Protein AF-A0ABD5K5E7-F1 (afdb_monomer)

Sequence (96 aa):
MTMQTEPGEYRFWIKKRSQVIVQFIVYEMSDNFSTEAVTEGRLLMSEELTLVKLTKLFYRELSKLKEMGLEEYHKRWSFEFPLNAYEQIGRGVQIR

pLDDT: mean 83.39, std 16.11, range [32.31, 97.12]

Radius of gyration: 15.94 Å; Cα contacts (8 Å, |Δi|>4): 118; chains: 1; bounding box: 34×35×40 Å

Structure (mmCIF, N/CA/C/O backbone):
data_AF-A0ABD5K5E7-F1
#
_entry.id   AF-A0ABD5K5E7-F1
#
loop_
_atom_site.group_PDB
_atom_site.id
_atom_site.type_symbol
_atom_site.label_atom_id
_atom_site.label_alt_id
_atom_site.label_comp_id
_atom_site.label_asym_id
_atom_site.label_entity_id
_atom_site.label_seq_id
_atom_site.pdbx_PDB_ins_code
_atom_site.Cartn_x
_atom_site.Cartn_y
_atom_site.Cartn_z
_atom_site.occupancy
_atom_site.B_iso_or_equiv
_atom_site.auth_seq_id
_atom_site.auth_comp_id
_atom_site.auth_asym_id
_atom_site.auth_atom_id
_atom_site.pdbx_PDB_model_num
ATOM 1 N N . MET A 1 1 ? 10.838 -22.211 -22.907 1.00 32.59 1 MET A N 1
ATOM 2 C CA . MET A 1 1 ? 11.090 -20.838 -23.385 1.00 32.59 1 MET A CA 1
ATOM 3 C C . MET A 1 1 ? 9.965 -19.991 -22.812 1.00 32.59 1 MET A C 1
ATOM 5 O O . MET A 1 1 ? 8.853 -20.053 -23.313 1.00 32.59 1 MET A O 1
ATOM 9 N N . THR A 1 2 ? 10.177 -19.383 -21.648 1.00 32.31 2 THR A N 1
ATOM 10 C CA . THR A 1 2 ? 9.132 -18.646 -20.925 1.00 32.31 2 THR A CA 1
ATOM 11 C C . THR A 1 2 ? 9.030 -17.266 -21.556 1.00 32.31 2 THR A C 1
ATOM 13 O O . THR A 1 2 ? 9.913 -16.434 -21.369 1.00 32.31 2 THR A O 1
ATOM 16 N N . MET A 1 3 ? 8.000 -17.070 -22.381 1.00 34.66 3 MET A N 1
ATOM 17 C CA . MET A 1 3 ? 7.614 -15.755 -22.888 1.00 34.66 3 MET A CA 1
ATOM 18 C C . MET A 1 3 ? 7.423 -14.840 -21.681 1.00 34.66 3 MET A C 1
ATOM 20 O O . MET A 1 3 ? 6.624 -15.141 -20.795 1.00 34.66 3 MET A O 1
ATOM 24 N N . GLN A 1 4 ? 8.191 -13.758 -21.627 1.00 40.81 4 GLN A N 1
ATOM 25 C CA . GLN A 1 4 ? 7.963 -12.669 -20.694 1.00 40.81 4 GLN A CA 1
ATOM 26 C C . GLN A 1 4 ? 6.691 -11.966 -21.185 1.00 40.81 4 GLN A C 1
ATOM 28 O O . GLN A 1 4 ? 6.753 -11.064 -22.012 1.00 40.81 4 GLN A O 1
ATOM 33 N N . THR A 1 5 ? 5.524 -12.479 -20.788 1.00 42.38 5 THR A N 1
ATOM 34 C CA . THR A 1 5 ? 4.253 -11.773 -20.962 1.00 42.38 5 THR A CA 1
ATOM 35 C C . THR A 1 5 ? 4.383 -10.452 -20.225 1.00 42.38 5 THR A C 1
ATOM 37 O O . THR A 1 5 ? 4.835 -10.438 -19.077 1.00 42.38 5 THR A O 1
ATOM 40 N N . GLU A 1 6 ? 4.074 -9.352 -20.908 1.00 51.19 6 GLU A N 1
ATOM 41 C CA . GLU A 1 6 ? 4.074 -8.016 -20.319 1.00 51.19 6 GLU A CA 1
ATOM 42 C C . GLU A 1 6 ? 3.365 -8.051 -18.949 1.00 51.19 6 GLU A C 1
ATOM 44 O O . GLU A 1 6 ? 2.367 -8.764 -18.810 1.00 51.19 6 GLU A O 1
ATOM 49 N N . PRO A 1 7 ? 3.890 -7.372 -17.914 1.00 59.59 7 PRO A N 1
ATOM 50 C CA . PRO A 1 7 ? 3.290 -7.430 -16.587 1.00 59.59 7 PRO A CA 1
ATOM 51 C C . PRO A 1 7 ? 1.858 -6.895 -16.653 1.00 59.59 7 PRO A C 1
ATOM 53 O O . PRO A 1 7 ? 1.688 -5.723 -16.967 1.00 59.59 7 PRO A O 1
ATOM 56 N N . GLY A 1 8 ? 0.876 -7.756 -16.353 1.00 68.06 8 GLY A N 1
ATOM 57 C CA . GLY A 1 8 ? -0.550 -7.416 -16.333 1.00 68.06 8 GLY A CA 1
ATOM 58 C C . GLY A 1 8 ? -0.850 -6.146 -15.531 1.00 68.06 8 GLY A C 1
ATOM 59 O O . GLY A 1 8 ? -0.142 -5.825 -14.572 1.00 68.06 8 GLY A O 1
ATOM 60 N N . GLU A 1 9 ? -1.912 -5.421 -15.885 1.00 78.50 9 GLU A N 1
ATOM 61 C CA . GLU A 1 9 ? -2.378 -4.297 -15.074 1.00 78.50 9 GLU A CA 1
ATOM 62 C C . GLU A 1 9 ? -3.046 -4.816 -13.789 1.00 78.50 9 GLU A C 1
ATOM 64 O O . GLU A 1 9 ? -3.978 -5.620 -13.822 1.00 78.50 9 GLU A O 1
ATOM 69 N N . TYR A 1 10 ? -2.591 -4.326 -12.633 1.00 83.44 10 TYR A N 1
ATOM 70 C CA . TYR A 1 10 ? -3.182 -4.649 -11.334 1.00 83.44 10 TYR A CA 1
ATOM 71 C C . TYR A 1 10 ? -3.888 -3.432 -10.760 1.00 83.44 10 TYR A C 1
ATOM 73 O O . TYR A 1 10 ? -3.290 -2.366 -10.591 1.00 83.44 10 TYR A O 1
ATOM 81 N N . ARG A 1 11 ? -5.150 -3.605 -10.375 1.00 85.44 11 ARG A N 1
ATOM 82 C CA . ARG A 1 11 ? -5.952 -2.549 -9.756 1.00 85.44 11 ARG A CA 1
ATOM 83 C C . ARG A 1 11 ? -6.383 -2.964 -8.369 1.00 85.44 11 ARG A C 1
ATOM 85 O O . ARG A 1 11 ? -6.866 -4.074 -8.164 1.00 85.44 11 ARG A O 1
ATOM 92 N N . PHE A 1 12 ? -6.2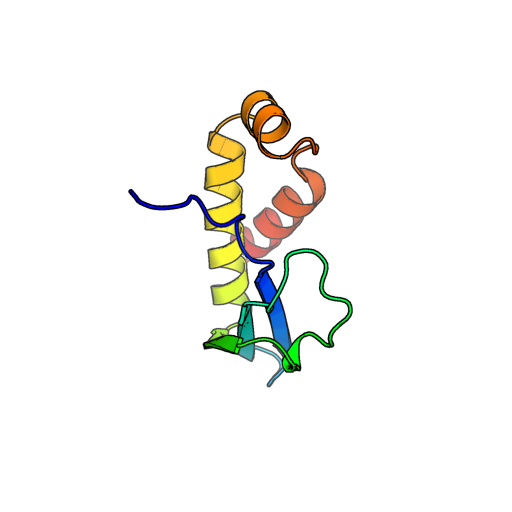45 -2.058 -7.409 1.00 88.38 12 PHE A N 1
ATOM 93 C CA . PHE A 1 12 ? -6.676 -2.302 -6.040 1.00 88.38 12 PHE A CA 1
ATOM 94 C C . PHE A 1 12 ? -7.766 -1.328 -5.607 1.00 88.38 12 PHE A C 1
ATOM 96 O O . PHE A 1 12 ? -7.752 -0.149 -5.955 1.00 88.38 12 PHE A O 1
ATOM 103 N N . TRP A 1 13 ? -8.700 -1.823 -4.802 1.00 90.50 13 TRP A N 1
ATOM 104 C CA . TRP A 1 13 ? -9.793 -1.070 -4.200 1.00 90.50 13 TRP A CA 1
ATOM 105 C C . TRP A 1 13 ? -9.763 -1.206 -2.681 1.00 90.50 13 TRP A C 1
ATOM 107 O O . TRP A 1 13 ? -9.571 -2.293 -2.140 1.00 90.50 13 TRP A O 1
ATOM 117 N N . ILE A 1 14 ? -10.018 -0.096 -1.990 1.00 92.94 14 ILE A N 1
ATOM 118 C CA . ILE A 1 14 ? -10.168 -0.048 -0.534 1.00 92.94 14 ILE A CA 1
ATOM 119 C C . ILE A 1 14 ? -11.613 0.350 -0.240 1.00 92.94 14 ILE A C 1
ATOM 121 O O . ILE A 1 14 ? -11.982 1.519 -0.350 1.00 92.94 14 ILE A O 1
ATOM 125 N N . LYS A 1 15 ? -12.458 -0.620 0.116 1.00 94.00 15 LYS A N 1
ATOM 126 C CA . LYS A 1 15 ? -13.863 -0.372 0.467 1.00 94.00 15 LYS A CA 1
ATOM 127 C C . LYS A 1 15 ? -14.000 -0.174 1.970 1.00 94.00 15 LYS A C 1
ATOM 129 O O . LYS A 1 15 ? -13.642 -1.052 2.752 1.00 94.00 15 LYS A O 1
ATOM 134 N N . LYS A 1 16 ? -14.572 0.953 2.394 1.00 94.69 16 LYS A N 1
ATOM 135 C CA . LYS A 1 16 ? -14.913 1.184 3.803 1.00 94.69 16 LYS A CA 1
ATOM 136 C C . LYS A 1 16 ? -16.036 0.230 4.232 1.00 94.69 16 LYS A C 1
ATOM 138 O O . LYS A 1 16 ? -17.086 0.206 3.595 1.00 94.69 16 LYS A O 1
ATOM 143 N N . ARG A 1 17 ? -15.825 -0.533 5.310 1.00 95.06 17 ARG A N 1
ATOM 144 C CA . ARG A 1 17 ? -16.847 -1.407 5.922 1.00 95.06 17 ARG A CA 1
ATOM 145 C C . ARG A 1 17 ? -17.390 -0.820 7.220 1.00 95.06 17 ARG A C 1
ATOM 147 O O . ARG A 1 17 ? -18.594 -0.827 7.441 1.00 95.06 17 ARG A O 1
ATOM 154 N N . SER A 1 18 ? -16.517 -0.240 8.037 1.00 93.94 18 SER A N 1
ATOM 155 C CA . SER A 1 18 ? -16.884 0.509 9.242 1.00 93.94 18 SER A CA 1
ATOM 156 C C . SER A 1 18 ? -15.944 1.706 9.435 1.00 93.94 18 SER A C 1
ATOM 158 O O . SER A 1 18 ? -15.192 2.066 8.530 1.00 93.94 18 SER A O 1
ATOM 160 N N . GLN A 1 19 ? -15.982 2.372 10.594 1.00 89.81 19 GLN A N 1
ATOM 161 C CA . GLN A 1 19 ? -15.036 3.457 10.892 1.00 89.81 19 GLN A CA 1
ATOM 162 C C . GLN A 1 19 ? -13.575 2.985 10.943 1.00 89.81 19 GLN A C 1
ATOM 164 O O . GLN A 1 19 ? -12.682 3.763 10.618 1.00 89.81 19 GLN A O 1
ATOM 169 N N . VAL A 1 20 ? -13.331 1.731 11.334 1.00 92.31 20 VAL A N 1
ATOM 170 C CA . VAL A 1 20 ? -11.976 1.192 11.542 1.00 92.31 20 VAL A CA 1
ATOM 171 C C . VAL A 1 20 ? -11.631 0.028 10.619 1.00 92.31 20 VAL A C 1
ATOM 173 O O . VAL A 1 20 ? -10.447 -0.252 10.455 1.00 92.31 20 VAL A O 1
ATOM 176 N N . ILE A 1 21 ? -12.625 -0.618 10.003 1.00 96.12 21 ILE A N 1
ATOM 177 C CA . ILE A 1 21 ? -12.443 -1.770 9.114 1.00 96.12 21 ILE A CA 1
ATOM 178 C C . ILE A 1 21 ? -12.620 -1.369 7.649 1.00 96.12 21 ILE A C 1
ATOM 180 O O . ILE A 1 21 ? -13.57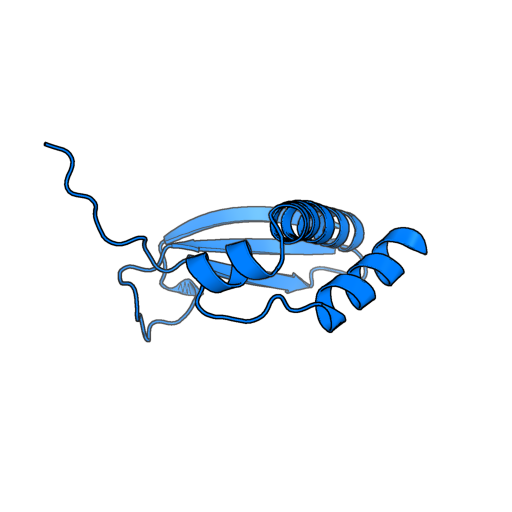6 -0.675 7.279 1.00 96.12 21 ILE A O 1
ATOM 184 N N . VAL A 1 22 ? -11.710 -1.860 6.813 1.00 96.62 22 VAL A N 1
ATOM 185 C CA . VAL A 1 22 ? -11.740 -1.742 5.358 1.00 96.62 22 VAL A CA 1
ATOM 186 C C . VAL A 1 22 ? -11.564 -3.116 4.718 1.00 96.62 22 VAL A C 1
ATOM 188 O O . VAL A 1 22 ? -10.907 -3.994 5.270 1.00 96.62 22 VAL A O 1
ATOM 191 N N . GLN A 1 23 ? -12.132 -3.286 3.532 1.00 96.81 23 GLN A N 1
ATOM 192 C CA . GLN A 1 23 ? -11.850 -4.419 2.666 1.00 96.81 23 GLN A CA 1
ATOM 193 C C . GLN A 1 23 ? -10.883 -3.966 1.574 1.00 96.81 23 GLN A C 1
ATOM 195 O O . GLN A 1 23 ? -11.210 -3.072 0.790 1.00 96.81 23 GLN A O 1
ATOM 200 N N . PHE A 1 24 ? -9.704 -4.575 1.537 1.00 95.12 24 PHE A N 1
ATOM 201 C CA . PHE A 1 24 ? -8.718 -4.395 0.483 1.00 95.12 24 PHE A CA 1
ATOM 202 C C . PHE A 1 24 ? -8.908 -5.485 -0.568 1.00 95.12 24 PHE A C 1
ATOM 204 O O . PHE A 1 24 ? -8.935 -6.666 -0.229 1.00 95.12 24 PHE A O 1
ATOM 211 N N . ILE A 1 25 ? -9.077 -5.094 -1.826 1.00 94.00 25 ILE A N 1
ATOM 212 C CA . ILE A 1 25 ? -9.379 -5.996 -2.937 1.00 94.00 25 ILE A CA 1
ATOM 213 C C . ILE A 1 25 ? -8.404 -5.708 -4.070 1.00 94.00 25 ILE A C 1
ATOM 215 O O . ILE A 1 25 ? -8.193 -4.538 -4.376 1.00 94.00 25 ILE A O 1
ATOM 219 N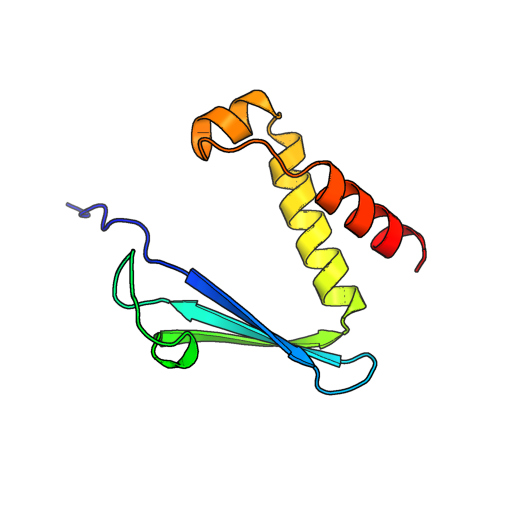 N . VAL A 1 26 ? -7.846 -6.736 -4.706 1.00 90.56 26 VAL A N 1
ATOM 220 C CA . VAL A 1 26 ? -6.969 -6.595 -5.877 1.00 90.56 26 VAL A CA 1
ATOM 221 C C . VAL A 1 26 ? -7.501 -7.435 -7.024 1.00 90.56 26 VAL A C 1
ATOM 223 O O . VAL A 1 26 ? -7.858 -8.601 -6.833 1.00 90.56 26 VAL A O 1
ATOM 226 N N . TYR A 1 27 ? -7.506 -6.834 -8.204 1.00 88.38 27 TYR A N 1
ATOM 227 C CA . TYR A 1 27 ? -7.880 -7.447 -9.464 1.00 88.38 27 TYR A CA 1
ATOM 228 C C . TYR A 1 27 ? -6.689 -7.426 -10.423 1.00 88.38 27 TYR A C 1
ATOM 230 O O . TYR A 1 27 ? -5.943 -6.446 -10.470 1.00 88.38 27 TYR A O 1
ATOM 238 N N . GLU A 1 28 ? -6.523 -8.510 -11.168 1.00 86.50 28 GLU A N 1
ATOM 239 C CA . GLU A 1 28 ? -5.677 -8.597 -12.358 1.00 86.50 28 GLU A CA 1
ATOM 240 C C . GLU A 1 28 ? -6.551 -8.315 -13.577 1.00 86.50 28 GLU A C 1
ATOM 242 O O . GLU A 1 28 ? -7.566 -8.984 -13.783 1.00 86.50 28 GLU A O 1
ATOM 247 N N . MET A 1 29 ? -6.195 -7.299 -14.351 1.00 84.19 29 MET A N 1
ATOM 248 C CA . MET A 1 29 ? -6.905 -6.957 -15.575 1.00 84.19 29 MET A CA 1
ATOM 249 C C . MET A 1 29 ? -6.454 -7.869 -16.719 1.00 84.19 29 MET A C 1
ATOM 251 O O . MET A 1 29 ? -5.376 -8.462 -16.689 1.00 84.19 29 MET A O 1
ATOM 255 N N . SER A 1 30 ? -7.312 -7.994 -17.726 1.00 73.69 30 SER A N 1
ATOM 256 C CA . SER A 1 30 ? -7.091 -8.828 -18.911 1.00 73.69 30 SER A CA 1
ATOM 257 C C . SER A 1 30 ? -5.985 -8.291 -19.832 1.00 73.69 30 SER A C 1
ATOM 259 O O . SER A 1 30 ? -5.331 -9.076 -20.522 1.00 73.69 30 SER A O 1
ATOM 261 N N . ASP A 1 31 ? -5.753 -6.977 -19.817 1.00 68.31 31 ASP A N 1
ATOM 262 C CA . ASP A 1 31 ? -4.724 -6.283 -20.587 1.00 68.31 31 ASP A CA 1
ATOM 263 C C . ASP A 1 31 ? -4.082 -5.130 -19.776 1.00 68.31 31 ASP A C 1
ATOM 265 O O . ASP A 1 31 ? -4.519 -4.811 -18.669 1.00 68.31 31 ASP A O 1
ATOM 269 N N . ASN A 1 32 ? -3.017 -4.527 -20.317 1.00 60.12 32 ASN A N 1
ATOM 270 C CA . ASN A 1 32 ? -2.199 -3.504 -19.646 1.00 60.12 32 ASN A CA 1
ATOM 271 C C . ASN A 1 32 ? -2.765 -2.074 -19.705 1.00 60.12 32 ASN A C 1
ATOM 273 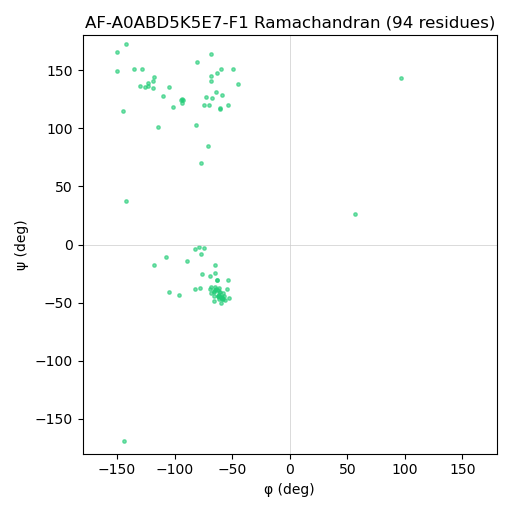O O . ASN A 1 32 ? -2.167 -1.155 -19.142 1.00 60.12 32 ASN A O 1
ATOM 277 N N . PHE A 1 33 ? -3.874 -1.875 -20.416 1.00 60.00 33 PHE A N 1
ATOM 278 C CA . PHE A 1 33 ? -4.487 -0.574 -20.683 1.00 60.00 33 PHE A CA 1
ATOM 279 C C . PHE A 1 33 ? -6.013 -0.682 -20.650 1.00 60.00 33 PHE A C 1
ATOM 281 O O . PHE A 1 33 ? -6.715 -0.042 -21.442 1.00 60.00 33 PHE A O 1
ATOM 288 N N . SER A 1 34 ? -6.528 -1.505 -19.740 1.00 57.75 34 SER A N 1
ATOM 289 C CA . SER A 1 34 ? -7.889 -1.998 -19.864 1.00 57.75 34 SER A CA 1
ATOM 290 C C . SER A 1 34 ? -8.839 -0.873 -19.504 1.00 57.75 34 SER A C 1
ATOM 292 O O . SER A 1 34 ? -8.823 -0.350 -18.392 1.00 57.75 34 SER A O 1
ATOM 294 N N . THR A 1 35 ? -9.713 -0.466 -20.416 1.00 64.12 35 THR A N 1
ATOM 295 C CA . THR A 1 35 ? -10.758 0.513 -20.075 1.00 64.12 35 THR A CA 1
ATOM 296 C C . THR A 1 35 ? -11.875 -0.101 -19.228 1.00 64.12 35 THR A C 1
ATOM 298 O O . THR A 1 35 ? -12.801 0.610 -18.840 1.00 64.12 35 THR A O 1
ATOM 301 N N . GLU A 1 36 ? -11.805 -1.408 -18.957 1.00 60.81 36 GLU A N 1
ATOM 302 C CA . GLU A 1 36 ? -12.785 -2.159 -18.176 1.00 60.81 36 GLU A CA 1
ATOM 303 C C . GLU A 1 36 ? -12.906 -1.602 -16.755 1.00 60.81 36 GLU A C 1
ATOM 305 O O . GLU A 1 36 ? -11.963 -1.045 -16.176 1.00 60.81 36 GLU A O 1
ATOM 310 N N . ALA A 1 37 ? -14.085 -1.753 -16.157 1.00 61.72 37 ALA A N 1
ATOM 311 C CA . ALA A 1 37 ? -14.277 -1.394 -14.763 1.00 61.72 37 ALA A CA 1
ATOM 312 C C . ALA A 1 37 ? -13.382 -2.276 -13.873 1.00 61.72 37 ALA A C 1
ATOM 314 O O . ALA A 1 37 ? -13.159 -3.447 -14.151 1.00 61.72 37 ALA A O 1
ATOM 315 N N . VAL A 1 38 ? -12.899 -1.749 -12.742 1.00 59.81 38 VAL A N 1
ATOM 316 C CA . VAL A 1 38 ? -11.994 -2.494 -11.834 1.00 59.81 38 VAL A CA 1
ATOM 317 C C . VAL A 1 38 ? -12.555 -3.860 -11.413 1.00 59.81 38 VAL A C 1
ATOM 319 O O . VAL A 1 38 ? -11.801 -4.796 -11.182 1.00 59.81 38 VAL A O 1
ATOM 322 N N . THR A 1 39 ? -13.880 -3.983 -11.323 1.00 61.38 39 THR A N 1
ATOM 323 C CA . THR A 1 39 ? -14.584 -5.218 -10.950 1.00 61.38 39 THR A CA 1
ATOM 324 C C . THR A 1 39 ? -14.680 -6.264 -12.061 1.00 61.38 39 THR A C 1
ATOM 326 O O . THR A 1 39 ? -15.154 -7.361 -11.787 1.00 61.38 39 THR A O 1
ATOM 329 N N . GLU A 1 40 ? -14.292 -5.928 -13.289 1.00 71.56 40 GLU A N 1
ATOM 330 C CA . GLU A 1 40 ? -14.310 -6.831 -14.449 1.00 71.56 40 GLU A CA 1
ATOM 331 C C . GLU A 1 40 ? -12.997 -7.617 -14.582 1.00 71.56 40 GLU A C 1
ATOM 333 O O . GLU A 1 40 ? -12.963 -8.651 -15.245 1.00 71.56 40 GLU A O 1
ATOM 338 N N . GLY A 1 41 ? -11.945 -7.195 -13.871 1.00 76.75 41 GLY A N 1
ATOM 339 C CA . GLY A 1 41 ? -10.717 -7.970 -13.737 1.00 76.75 41 GLY A CA 1
ATOM 340 C C . GLY A 1 41 ? -10.904 -9.249 -12.912 1.00 76.75 41 GLY A C 1
ATOM 341 O O . GLY A 1 41 ? -11.859 -9.424 -12.147 1.00 76.75 41 GLY A O 1
ATOM 342 N N . ARG A 1 42 ? -9.938 -10.160 -13.012 1.00 85.56 42 ARG A N 1
ATOM 343 C CA . ARG A 1 42 ? -9.879 -11.373 -12.198 1.00 85.56 42 ARG A CA 1
ATOM 344 C C . ARG A 1 42 ? -9.546 -11.006 -10.757 1.00 85.56 42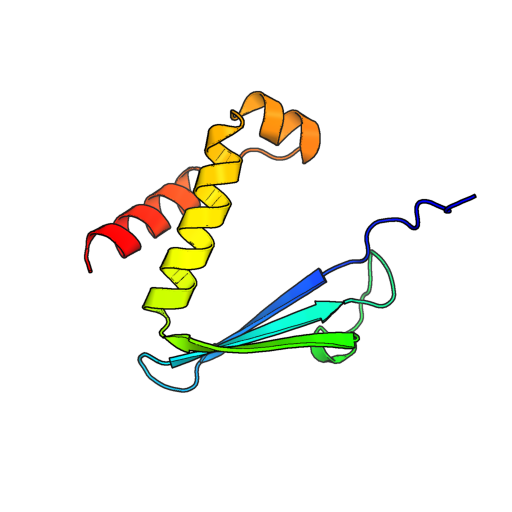 ARG A C 1
ATOM 346 O O . ARG A 1 42 ? -8.469 -10.491 -10.471 1.00 85.56 42 ARG A O 1
ATOM 353 N N . LEU A 1 43 ? -10.437 -11.335 -9.824 1.00 88.25 43 LEU A N 1
ATOM 354 C CA . LEU A 1 43 ? -10.163 -11.184 -8.394 1.00 88.25 43 LEU A CA 1
ATOM 355 C C . LEU A 1 43 ? -8.955 -12.045 -7.985 1.00 88.25 43 LEU A C 1
ATOM 357 O O . LEU A 1 43 ? -9.016 -13.272 -8.061 1.00 88.25 43 LEU A O 1
ATOM 361 N N . LEU A 1 44 ? -7.887 -11.403 -7.509 1.00 90.00 44 LEU A N 1
ATOM 362 C CA . LEU A 1 44 ? -6.693 -12.081 -6.996 1.00 90.00 44 LEU A CA 1
ATOM 363 C C . LEU A 1 44 ? -6.711 -12.227 -5.481 1.00 90.00 44 LEU A C 1
ATOM 365 O O . LEU A 1 44 ? -6.356 -13.274 -4.944 1.00 90.00 44 LEU A O 1
ATOM 369 N N . MET A 1 45 ? -7.110 -11.168 -4.781 1.00 91.81 45 MET A N 1
ATOM 370 C CA . MET A 1 45 ? -7.169 -11.173 -3.324 1.00 91.81 45 MET A CA 1
ATOM 371 C C . MET A 1 45 ? -8.258 -10.244 -2.807 1.00 91.81 45 MET A C 1
ATOM 373 O O . MET A 1 45 ? -8.563 -9.210 -3.397 1.00 91.81 45 MET A O 1
ATOM 377 N N . SER A 1 46 ? -8.817 -10.619 -1.662 1.00 95.19 46 SER A N 1
ATOM 378 C CA . SER A 1 46 ? -9.735 -9.801 -0.882 1.00 95.19 46 SER A CA 1
ATOM 379 C C . SER A 1 46 ? -9.487 -10.077 0.596 1.00 95.19 46 SER A C 1
ATOM 381 O O . SER A 1 46 ? -9.768 -11.178 1.064 1.00 95.19 46 SER A O 1
ATOM 383 N N . GLU A 1 47 ? -9.013 -9.082 1.337 1.00 95.75 47 GLU A N 1
ATOM 384 C CA . GLU A 1 47 ? -8.776 -9.178 2.780 1.00 95.75 47 GLU A CA 1
ATOM 385 C C . GLU A 1 47 ? -9.567 -8.094 3.514 1.00 95.75 47 GLU A C 1
ATOM 387 O O . GLU A 1 47 ? -9.599 -6.934 3.099 1.00 95.75 47 GLU A O 1
ATOM 392 N N . GLU A 1 48 ? -10.203 -8.468 4.621 1.00 97.12 48 GLU A N 1
ATOM 393 C CA . GLU A 1 48 ? -10.773 -7.514 5.565 1.00 97.12 48 GLU A CA 1
ATOM 394 C C . GLU A 1 48 ? -9.767 -7.249 6.686 1.00 97.12 48 GLU A C 1
ATOM 396 O O . GLU A 1 48 ? -9.287 -8.169 7.348 1.00 97.12 48 GLU A O 1
ATOM 401 N N . LEU A 1 49 ? -9.425 -5.980 6.892 1.00 96.69 49 LEU A N 1
ATOM 402 C CA . LEU A 1 49 ? -8.447 -5.575 7.887 1.00 96.69 49 LEU A CA 1
ATOM 403 C C . LEU A 1 49 ? -8.736 -4.185 8.444 1.00 96.69 49 LEU A C 1
ATOM 405 O O . LEU A 1 49 ? -9.513 -3.403 7.895 1.00 96.69 49 LEU A O 1
ATOM 409 N N . THR A 1 50 ? -8.085 -3.852 9.558 1.00 95.00 50 THR A N 1
ATOM 410 C CA . THR A 1 50 ? -8.165 -2.493 10.089 1.00 95.00 50 THR A CA 1
ATOM 411 C C . THR A 1 50 ? -7.455 -1.519 9.153 1.00 95.00 50 THR A C 1
ATOM 413 O O . THR A 1 50 ? -6.403 -1.834 8.589 1.00 95.00 50 THR A O 1
ATOM 416 N N . LEU A 1 51 ? -7.982 -0.298 9.042 1.00 91.38 51 LEU A N 1
ATOM 417 C CA . LEU A 1 51 ? -7.340 0.779 8.287 1.00 91.38 51 LEU A CA 1
ATOM 418 C C . LEU A 1 51 ? -5.903 1.010 8.777 1.00 91.38 51 LEU A C 1
ATOM 420 O O . LEU A 1 51 ? -5.001 1.195 7.972 1.00 91.38 51 LEU A O 1
ATOM 424 N N . VAL A 1 52 ? -5.669 0.912 10.091 1.00 91.62 52 VAL A N 1
ATOM 425 C CA . VAL A 1 52 ? -4.329 1.044 10.685 1.00 91.62 52 VAL A CA 1
ATOM 426 C C . VAL A 1 52 ? -3.378 -0.044 10.179 1.00 91.62 52 VAL A C 1
ATOM 428 O O . VAL A 1 52 ? 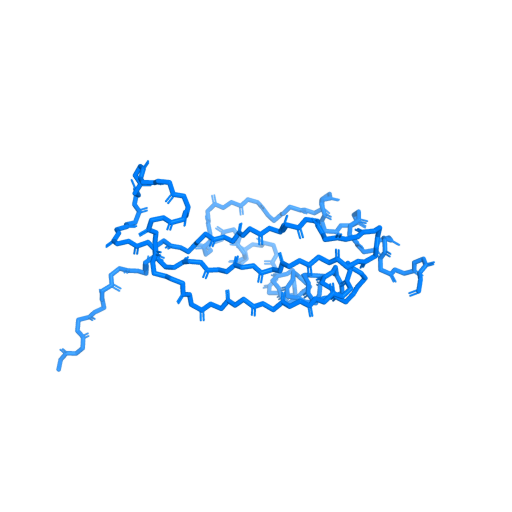-2.247 0.270 9.812 1.00 91.62 52 VAL A O 1
ATOM 431 N N . LYS A 1 53 ? -3.815 -1.313 10.131 1.00 93.25 53 LYS A N 1
ATOM 432 C CA . LYS A 1 53 ? -2.996 -2.414 9.598 1.00 93.25 53 LYS A CA 1
ATOM 433 C C . LYS A 1 53 ? -2.686 -2.178 8.119 1.00 93.25 53 LYS A C 1
ATOM 435 O O . LYS A 1 53 ? -1.531 -2.315 7.728 1.00 93.25 53 LYS A O 1
ATOM 440 N N . LEU A 1 54 ? -3.679 -1.767 7.326 1.00 93.00 54 LEU A N 1
ATOM 441 C CA . LEU A 1 54 ? -3.494 -1.484 5.901 1.00 93.00 54 LEU A CA 1
ATOM 442 C C . LEU A 1 54 ? -2.483 -0.348 5.673 1.00 93.00 54 LEU A C 1
ATOM 444 O O . LEU A 1 54 ? -1.548 -0.504 4.893 1.00 93.00 54 LEU A O 1
ATOM 448 N N . THR A 1 55 ? -2.607 0.759 6.407 1.00 91.44 55 THR A N 1
ATOM 449 C CA . THR A 1 55 ? -1.668 1.888 6.325 1.00 91.44 55 THR A CA 1
ATOM 450 C C . THR A 1 55 ? -0.247 1.482 6.726 1.00 91.44 55 THR A C 1
ATOM 452 O O . THR A 1 55 ? 0.706 1.870 6.054 1.00 91.44 55 THR A O 1
ATOM 455 N N . LYS A 1 56 ? -0.083 0.658 7.775 1.00 93.44 56 LYS A N 1
ATOM 456 C CA . LYS A 1 56 ? 1.230 0.124 8.186 1.00 93.44 56 LYS A CA 1
ATOM 457 C C . LYS A 1 56 ? 1.856 -0.756 7.096 1.00 93.44 56 LYS A C 1
ATOM 459 O O . LYS A 1 56 ? 3.060 -0.663 6.867 1.00 93.44 56 LYS A O 1
ATOM 464 N N . LEU A 1 57 ? 1.054 -1.568 6.400 1.00 93.19 57 LEU A N 1
ATOM 465 C CA . LEU A 1 57 ? 1.521 -2.378 5.270 1.00 93.19 57 LEU A CA 1
ATOM 466 C C . LEU A 1 57 ? 1.969 -1.503 4.094 1.00 93.19 57 LEU A C 1
ATOM 468 O O . LEU A 1 57 ? 3.085 -1.687 3.613 1.00 93.19 57 LEU A O 1
ATOM 472 N N . PHE A 1 58 ? 1.163 -0.516 3.687 1.00 91.62 58 PHE A N 1
ATOM 473 C CA . PHE A 1 58 ? 1.553 0.421 2.628 1.00 91.62 58 PHE A CA 1
ATOM 474 C C . PHE A 1 58 ? 2.834 1.172 2.969 1.00 91.62 58 PHE A C 1
ATOM 476 O O . PHE A 1 58 ? 3.736 1.243 2.140 1.00 91.62 58 PHE A O 1
ATOM 483 N N . TYR A 1 59 ? 2.941 1.692 4.194 1.00 94.06 59 TYR A N 1
ATOM 484 C CA . TYR A 1 59 ? 4.140 2.395 4.635 1.00 94.06 59 TYR A CA 1
ATOM 485 C C . TYR A 1 59 ? 5.381 1.508 4.527 1.00 94.06 59 TYR A C 1
ATOM 487 O O . TYR A 1 59 ? 6.373 1.927 3.944 1.00 94.06 59 TYR A O 1
ATOM 495 N N . ARG A 1 60 ? 5.304 0.258 5.004 1.00 94.25 60 ARG A N 1
ATOM 496 C CA . ARG A 1 60 ? 6.414 -0.698 4.929 1.00 94.25 60 ARG A CA 1
ATOM 497 C C . ARG A 1 60 ? 6.858 -0.963 3.491 1.00 94.25 60 ARG A C 1
ATOM 499 O O . ARG A 1 60 ? 8.056 -0.969 3.228 1.00 94.25 60 ARG A O 1
ATOM 506 N N . GLU A 1 61 ? 5.925 -1.205 2.570 1.00 92.06 61 GLU A N 1
ATOM 507 C CA . GLU A 1 61 ? 6.286 -1.460 1.169 1.00 92.06 61 GLU A CA 1
ATOM 508 C C . GLU A 1 61 ? 6.838 -0.197 0.484 1.00 92.06 61 GLU A C 1
ATOM 510 O O . GLU A 1 61 ? 7.830 -0.282 -0.235 1.00 92.06 61 GLU A O 1
ATOM 515 N N . LEU A 1 62 ? 6.292 0.989 0.778 1.00 92.12 62 LEU A N 1
ATOM 516 C CA . LEU A 1 62 ? 6.843 2.258 0.289 1.00 92.12 62 LEU A CA 1
ATOM 517 C C . LEU A 1 62 ? 8.238 2.555 0.859 1.00 92.12 62 LEU A C 1
ATOM 519 O O . LEU A 1 62 ? 9.081 3.085 0.138 1.00 92.12 62 LEU A O 1
ATOM 523 N N . SER A 1 63 ? 8.509 2.209 2.122 1.00 94.38 63 SER A N 1
ATOM 524 C CA . SER A 1 63 ? 9.834 2.375 2.733 1.00 94.38 63 SER A CA 1
ATOM 525 C C . SER A 1 63 ? 10.887 1.559 1.993 1.00 94.38 63 SER A C 1
ATOM 527 O O . SER A 1 63 ? 11.926 2.113 1.654 1.00 94.38 63 SER A O 1
ATOM 529 N N . LYS A 1 64 ? 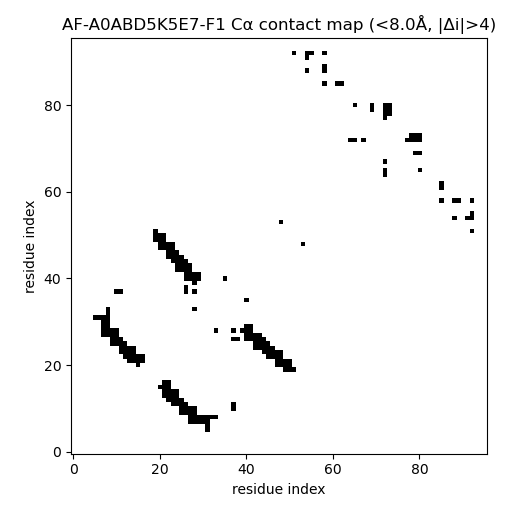10.589 0.301 1.636 1.00 94.00 64 LYS A N 1
ATOM 530 C CA . LYS A 1 64 ? 11.492 -0.517 0.808 1.00 94.00 64 LYS A CA 1
ATOM 531 C C . LYS A 1 64 ? 11.787 0.152 -0.532 1.00 94.00 64 LYS A C 1
ATOM 533 O O . LYS A 1 64 ? 12.927 0.149 -0.980 1.00 94.00 64 LYS A O 1
ATOM 538 N N . LEU A 1 65 ? 10.770 0.746 -1.164 1.00 92.56 65 LEU A N 1
ATOM 539 C CA . LEU A 1 65 ? 10.954 1.451 -2.433 1.00 92.56 65 LEU A CA 1
ATOM 540 C C . LEU A 1 65 ? 11.842 2.691 -2.277 1.00 92.56 65 LEU A C 1
ATOM 542 O O . LEU A 1 65 ? 12.714 2.928 -3.108 1.00 92.56 65 LEU A O 1
ATOM 546 N N . LYS A 1 66 ? 11.660 3.452 -1.192 1.00 92.94 66 LYS A N 1
ATOM 547 C CA . LYS A 1 66 ? 12.500 4.608 -0.855 1.00 92.94 66 LYS A CA 1
ATOM 548 C C . LYS A 1 66 ? 13.943 4.204 -0.540 1.00 92.94 66 LYS A C 1
ATOM 550 O O . LYS A 1 66 ? 14.869 4.915 -0.920 1.00 92.94 66 LYS A O 1
ATOM 555 N N . GLU A 1 67 ? 14.135 3.083 0.151 1.00 94.25 67 GLU A N 1
ATOM 556 C CA . GLU A 1 67 ? 15.447 2.540 0.530 1.00 94.25 67 GLU A CA 1
ATOM 557 C C . GLU A 1 67 ? 16.296 2.122 -0.676 1.00 94.25 67 GLU A C 1
ATOM 559 O O . GLU A 1 67 ? 17.520 2.160 -0.585 1.00 94.25 67 GLU A O 1
ATOM 564 N N . MET A 1 68 ? 15.682 1.808 -1.825 1.00 92.44 68 MET A N 1
ATOM 565 C CA . MET A 1 68 ? 16.422 1.568 -3.074 1.00 92.44 68 MET A CA 1
ATOM 566 C C . MET A 1 68 ? 17.154 2.819 -3.592 1.00 92.44 68 MET A C 1
ATOM 568 O O . MET A 1 68 ? 18.056 2.694 -4.414 1.00 92.44 68 MET A O 1
ATOM 572 N N . GLY A 1 69 ? 16.784 4.011 -3.115 1.00 92.94 69 GLY A N 1
ATOM 573 C CA . GLY A 1 69 ? 17.311 5.292 -3.578 1.00 92.94 69 GLY A CA 1
ATOM 574 C C . GLY A 1 69 ? 16.410 5.951 -4.624 1.00 92.94 69 GLY A C 1
ATOM 575 O O . GLY A 1 69 ? 15.813 5.290 -5.474 1.00 92.94 69 GLY A O 1
ATOM 576 N N . LEU A 1 70 ? 16.311 7.283 -4.562 1.00 93.12 70 LEU A N 1
ATOM 577 C CA . LEU A 1 70 ? 15.414 8.069 -5.421 1.00 93.12 70 LEU A CA 1
ATOM 578 C C . LEU A 1 70 ? 15.791 7.964 -6.907 1.00 93.12 70 LEU A C 1
ATOM 580 O O . LEU A 1 70 ? 14.908 7.861 -7.756 1.00 93.12 70 LEU A O 1
ATOM 584 N N . GLU A 1 71 ? 17.090 7.935 -7.213 1.00 93.62 71 GLU A N 1
ATOM 585 C CA . GLU A 1 71 ? 17.591 7.777 -8.584 1.00 93.62 71 GLU A CA 1
ATOM 586 C C . GLU A 1 71 ? 17.238 6.403 -9.168 1.00 93.62 71 GLU A C 1
ATOM 588 O O . GLU A 1 71 ? 16.757 6.309 -10.296 1.00 93.62 71 GLU A O 1
ATOM 593 N N . GLU A 1 72 ? 17.418 5.335 -8.387 1.00 92.50 72 GLU A N 1
ATOM 594 C CA . GLU A 1 72 ? 17.100 3.970 -8.817 1.00 92.50 72 GLU A CA 1
ATOM 595 C C . GLU A 1 72 ? 15.585 3.767 -8.968 1.00 92.50 72 GLU A C 1
ATOM 597 O O . GLU A 1 72 ? 15.136 3.112 -9.910 1.00 92.50 72 GLU A O 1
ATOM 602 N N . TYR A 1 73 ? 14.779 4.381 -8.095 1.00 92.19 73 TYR A N 1
ATOM 603 C CA . TYR A 1 73 ? 13.326 4.419 -8.257 1.00 92.19 73 TYR A CA 1
ATOM 604 C C . TYR A 1 73 ? 12.932 5.100 -9.576 1.00 92.19 73 TYR A C 1
ATOM 606 O O . TYR A 1 73 ? 12.198 4.518 -10.378 1.00 92.19 73 TYR A O 1
ATOM 614 N N . HIS A 1 74 ? 13.474 6.291 -9.845 1.00 91.94 74 HIS A N 1
ATOM 615 C CA . HIS A 1 74 ? 13.202 7.021 -11.082 1.00 91.94 74 HIS A CA 1
ATOM 616 C C . HIS A 1 74 ? 13.631 6.226 -12.321 1.00 91.94 74 HIS A C 1
ATOM 618 O O . HIS A 1 74 ? 12.901 6.165 -13.306 1.00 91.94 74 HIS A O 1
ATOM 624 N N . LYS A 1 75 ? 14.780 5.548 -12.273 1.00 91.94 75 LYS A N 1
ATOM 625 C CA . LYS A 1 75 ? 15.256 4.709 -13.379 1.00 91.94 75 LYS A CA 1
ATOM 626 C C . LYS A 1 75 ? 14.301 3.557 -13.709 1.00 91.94 75 LYS A C 1
ATOM 628 O O . LYS A 1 75 ? 14.147 3.222 -14.879 1.00 91.94 75 LYS A O 1
ATOM 633 N N . ARG A 1 76 ? 13.676 2.944 -12.699 1.00 88.62 76 ARG A N 1
ATOM 634 C CA . ARG A 1 76 ? 12.786 1.783 -12.873 1.00 88.62 76 ARG A CA 1
ATOM 635 C C . ARG A 1 76 ? 11.365 2.148 -13.271 1.00 88.62 76 ARG A C 1
ATOM 637 O O . ARG A 1 76 ? 10.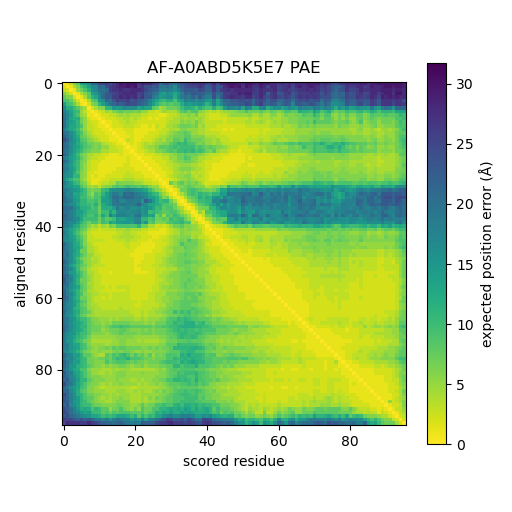763 1.420 -14.052 1.00 88.62 76 ARG A O 1
ATOM 644 N N . TRP A 1 77 ? 10.832 3.233 -12.717 1.00 85.62 77 TRP A N 1
ATOM 645 C CA . TRP A 1 77 ? 9.434 3.615 -12.921 1.00 85.62 77 TRP A CA 1
ATOM 646 C C . TRP A 1 77 ? 9.254 4.834 -13.822 1.00 85.62 77 TRP A C 1
ATOM 648 O O . TRP A 1 77 ? 8.133 5.098 -14.224 1.00 85.62 77 TRP A O 1
ATOM 658 N N . SER A 1 78 ? 10.319 5.565 -14.163 1.00 89.19 78 SER A N 1
ATOM 659 C CA . SER A 1 78 ? 10.244 6.826 -14.924 1.00 89.19 78 SER A CA 1
ATOM 660 C C . SER A 1 78 ? 9.353 7.890 -14.263 1.00 89.19 78 SER A C 1
ATOM 662 O O . SER A 1 78 ? 8.814 8.766 -14.933 1.00 89.19 78 SER A O 1
ATOM 664 N N . PHE A 1 79 ? 9.218 7.818 -12.935 1.00 88.62 79 PHE A N 1
ATOM 665 C CA . PHE A 1 79 ? 8.475 8.761 -12.104 1.00 88.62 79 PHE A CA 1
ATOM 666 C C . PHE A 1 79 ? 9.285 9.130 -10.863 1.00 88.62 79 PHE A C 1
ATOM 668 O O . PHE A 1 79 ? 10.076 8.332 -10.355 1.00 88.62 79 PHE A O 1
ATOM 675 N N . GLU A 1 80 ? 9.068 10.339 -10.350 1.00 93.25 80 GLU A N 1
ATOM 676 C CA . GLU A 1 80 ? 9.621 10.748 -9.062 1.00 93.25 80 GLU A CA 1
ATOM 677 C C . GLU A 1 80 ? 8.955 9.979 -7.919 1.00 93.25 80 GLU A C 1
ATOM 679 O O . GLU A 1 80 ? 7.743 9.744 -7.915 1.00 93.25 80 GLU A O 1
ATOM 684 N N . PHE A 1 81 ? 9.748 9.598 -6.918 1.00 92.75 81 PHE A N 1
ATOM 685 C CA . PHE A 1 81 ? 9.196 8.969 -5.726 1.00 92.75 81 PHE A CA 1
ATOM 686 C C . PHE A 1 81 ? 8.274 9.962 -4.995 1.00 92.75 81 PHE A C 1
ATOM 688 O O . PHE A 1 81 ? 8.696 11.091 -4.723 1.00 92.75 81 PHE A O 1
ATOM 695 N N . PRO A 1 82 ? 7.048 9.568 -4.605 1.00 92.75 82 PRO A N 1
ATOM 696 C CA . PRO A 1 82 ? 6.074 10.475 -4.003 1.00 92.75 82 PRO A CA 1
ATOM 697 C C . PRO A 1 82 ? 6.396 10.764 -2.524 1.00 92.75 82 PRO A C 1
ATOM 699 O O . PRO A 1 82 ? 5.682 10.333 -1.615 1.00 92.75 82 PRO A O 1
ATOM 702 N N . LEU A 1 83 ? 7.472 11.522 -2.274 1.00 93.50 83 LEU A N 1
ATOM 703 C CA . LEU A 1 83 ? 7.989 11.857 -0.939 1.00 93.50 83 LEU A CA 1
ATOM 704 C C . LEU A 1 83 ? 6.916 12.455 -0.023 1.00 93.50 83 LEU A C 1
ATOM 706 O O . LEU A 1 83 ? 6.748 11.997 1.104 1.00 93.50 83 LEU A O 1
ATOM 710 N N . ASN A 1 84 ? 6.132 13.411 -0.526 1.00 93.00 84 ASN A N 1
ATOM 711 C CA . ASN A 1 84 ? 5.080 14.062 0.258 1.00 93.00 84 ASN A CA 1
ATOM 712 C C . ASN A 1 84 ? 4.034 13.061 0.770 1.00 93.00 84 ASN A C 1
ATOM 714 O O . ASN A 1 84 ? 3.658 13.096 1.942 1.00 93.00 84 ASN A O 1
ATOM 718 N N . ALA A 1 85 ? 3.574 12.151 -0.093 1.00 89.62 85 ALA A N 1
ATOM 719 C CA . ALA A 1 85 ? 2.595 11.137 0.289 1.00 89.62 85 ALA A CA 1
ATOM 720 C C . ALA A 1 85 ? 3.203 10.129 1.275 1.00 89.62 85 ALA A C 1
ATOM 722 O O . ALA A 1 85 ? 2.577 9.788 2.279 1.00 89.62 85 ALA A O 1
ATOM 723 N N . TYR A 1 86 ? 4.446 9.706 1.030 1.00 92.81 86 TYR A N 1
ATOM 724 C CA . TYR A 1 86 ? 5.192 8.829 1.928 1.00 92.81 86 TYR A CA 1
ATOM 725 C C . TYR A 1 86 ? 5.309 9.413 3.344 1.00 92.81 86 TYR A C 1
ATOM 727 O O . TYR A 1 86 ? 5.008 8.732 4.326 1.00 92.81 86 TYR A O 1
ATOM 735 N N . GLU A 1 87 ? 5.686 10.686 3.467 1.00 92.75 87 GLU A N 1
ATOM 736 C CA . GLU A 1 87 ? 5.815 11.360 4.761 1.00 92.75 87 GLU A CA 1
ATOM 737 C C . GLU A 1 87 ? 4.473 11.525 5.478 1.00 92.75 87 GLU A C 1
ATOM 739 O O . GLU A 1 87 ? 4.396 11.327 6.692 1.00 92.75 87 GLU A O 1
ATOM 744 N N . GLN A 1 88 ? 3.401 11.857 4.751 1.00 90.38 88 GLN A N 1
ATOM 745 C CA . GLN A 1 88 ? 2.056 11.959 5.326 1.00 90.38 88 GLN A CA 1
ATOM 746 C C . GLN A 1 88 ? 1.586 10.619 5.902 1.00 90.38 88 GLN A C 1
ATOM 748 O O . GLN A 1 88 ? 1.070 10.572 7.023 1.00 90.38 88 GLN A O 1
ATOM 753 N N . ILE A 1 89 ? 1.820 9.523 5.176 1.00 89.44 89 ILE A N 1
ATOM 754 C CA . ILE A 1 89 ? 1.537 8.167 5.656 1.00 89.44 89 ILE A CA 1
ATOM 755 C C . ILE A 1 89 ? 2.392 7.856 6.891 1.00 89.44 89 ILE A C 1
ATOM 757 O O . ILE A 1 89 ? 1.862 7.359 7.886 1.00 89.44 89 ILE A O 1
ATOM 761 N N . GLY A 1 90 ? 3.685 8.195 6.864 1.00 90.75 90 GLY A N 1
ATOM 762 C CA . GLY A 1 90 ? 4.606 7.987 7.982 1.00 90.75 90 GLY A CA 1
ATOM 763 C C . GLY A 1 90 ? 4.143 8.664 9.273 1.00 90.75 90 GLY A C 1
ATOM 764 O O . GLY A 1 90 ? 4.113 8.021 10.323 1.00 90.75 90 GLY A O 1
ATOM 765 N N . ARG A 1 91 ? 3.673 9.917 9.194 1.00 88.25 91 ARG A N 1
ATOM 766 C CA . ARG A 1 91 ? 3.064 10.618 10.342 1.00 88.25 91 ARG A CA 1
ATOM 767 C C . ARG A 1 91 ? 1.847 9.856 10.871 1.00 88.25 91 ARG A C 1
ATOM 769 O O . ARG A 1 91 ? 1.731 9.643 12.073 1.00 88.25 91 ARG A O 1
ATOM 776 N N . GLY A 1 92 ? 0.970 9.385 9.984 1.00 82.00 92 GLY A N 1
ATOM 777 C CA . GLY A 1 92 ? -0.208 8.595 10.360 1.00 82.00 92 GLY A CA 1
ATOM 778 C C . GLY A 1 92 ? 0.117 7.254 11.033 1.00 82.00 92 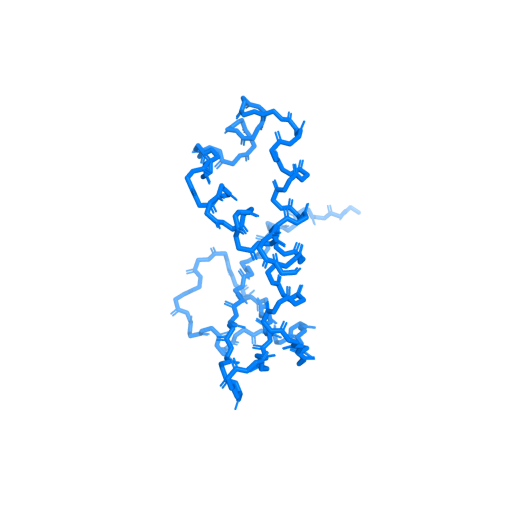GLY A C 1
ATOM 779 O O . GLY A 1 92 ? -0.652 6.796 11.877 1.00 82.00 92 GLY A O 1
ATOM 780 N N . VAL A 1 93 ? 1.255 6.639 10.695 1.00 85.25 93 VAL A N 1
ATOM 781 C CA . VAL A 1 93 ? 1.742 5.393 11.313 1.00 85.25 93 VAL A CA 1
ATOM 782 C C . VAL A 1 93 ? 2.381 5.636 12.682 1.00 85.25 93 VAL A C 1
ATOM 784 O O . VAL A 1 93 ? 2.203 4.809 13.571 1.00 85.25 93 VAL A O 1
ATOM 787 N N . GLN A 1 94 ? 3.105 6.743 12.865 1.00 74.50 94 GLN A N 1
ATOM 788 C CA . GLN A 1 94 ? 3.808 7.061 14.117 1.00 74.50 94 GLN A CA 1
ATOM 789 C C . GLN A 1 94 ? 2.884 7.569 15.233 1.00 74.50 94 GLN A C 1
ATOM 791 O O . GLN A 1 94 ? 3.204 7.415 16.406 1.00 74.50 94 GLN A O 1
ATOM 796 N N . ILE A 1 95 ? 1.736 8.159 14.886 1.00 60.88 95 ILE A N 1
ATOM 797 C CA . ILE A 1 95 ? 0.783 8.743 15.848 1.00 60.88 95 ILE A CA 1
ATOM 798 C C . ILE A 1 95 ? -0.095 7.663 16.545 1.00 60.88 95 ILE A C 1
ATOM 800 O O . ILE A 1 95 ? -0.903 8.006 17.408 1.00 60.88 95 ILE A O 1
ATOM 804 N N . ARG A 1 96 ? 0.033 6.361 16.212 1.00 51.44 96 ARG A N 1
ATOM 805 C CA . ARG A 1 96 ? -0.832 5.272 16.734 1.00 51.44 96 ARG A CA 1
ATOM 806 C C . ARG A 1 96 ? -0.148 3.952 17.101 1.00 51.44 96 ARG A C 1
ATOM 808 O O . ARG A 1 96 ? 0.409 3.265 16.203 1.00 51.44 96 ARG A O 1
#

Nearest PDB structures (foldseek):
  6se5-assembly1_A  TM=5.879E-01  e=1.343E+00  Mycoplasmoides genitalium G37
  6r86-assembly1_R  TM=3.745E-01  e=2.688E+00  Saccharomyces cerevisiae
  2nrx-assembly2_B  TM=4.059E-01  e=3.459E+00  Thermotoga maritima
  4zor-assembly1_D  TM=3.734E-01  e=3.459E+00  Emesvirus zinderi
  6w1s-assembly1_I  TM=3.254E-01  e=4.451E+00  Mus musculus

Secondary structure (DSSP, 8-state):
------PPPEEEEEEE-SSSEEEEEEEE-SSTT--S-GGGSEEEEEEEEEHHHHHHHHHHHHHHHHHT-HHHHHHHHSS---HHHHHHHHHHHHT-

Mean predicted aligned error: 7.76 Å

Solvent-accessible surface area (backbone atoms only — not comparable to full-atom values): 5762 Å² total; per-residue (Å²): 136,83,78,82,68,76,79,64,30,73,48,74,47,77,45,78,75,54,100,56,37,27,35,42,34,33,18,40,37,95,40,75,76,61,87,63,59,74,84,73,25,50,79,75,48,75,47,79,43,41,50,67,58,53,52,49,52,53,47,53,56,51,48,56,52,55,70,65,31,64,67,55,41,25,72,74,68,77,44,81,72,63,57,70,62,53,51,56,48,47,53,63,51,72,78,105

Foldseek 3Di:
DDPPDPPFDKDWDWADPDPFKTKIWIFTAPHRDDPDDRVVGHTDDIDIDTPLVVLVVVLVVLVVLPVVPQVVNCVVPVDGRPVVVSVVSVVVNVVD